Protein AF-A0A973X3F9-F1 (afdb_monomer)

pLDDT: mean 85.3, std 17.7, range [32.0, 98.0]

Sequence (76 aa):
MGPRIPYPPEHKPAIRDRIVRSARVLFNRYGYSAVSIDAVMKATGLTRGAFYYYFQTKQALYLEAVVSILSDHPAK

Structure (mmCIF, N/CA/C/O backbone):
data_AF-A0A973X3F9-F1
#
_entry.id   AF-A0A973X3F9-F1
#
loop_
_atom_site.group_PDB
_atom_site.id
_atom_site.type_symbol
_atom_site.label_atom_id
_atom_site.label_alt_id
_atom_site.label_comp_id
_atom_site.label_asym_id
_atom_site.label_entity_id
_atom_site.label_seq_id
_atom_site.pdbx_PDB_ins_code
_atom_site.Cartn_x
_atom_site.Cartn_y
_atom_site.Cartn_z
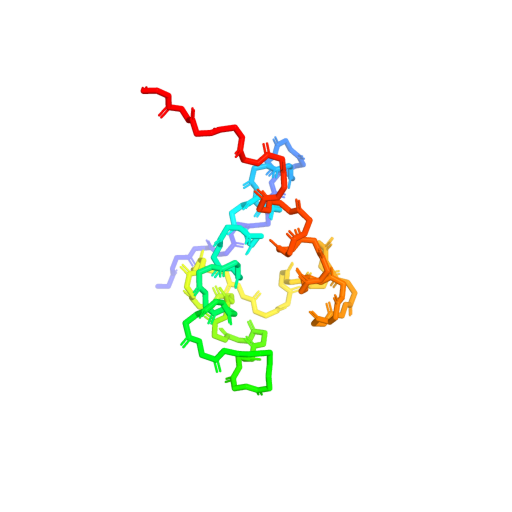_atom_site.occupancy
_atom_site.B_iso_or_equiv
_atom_site.auth_seq_id
_atom_site.auth_comp_id
_atom_site.auth_asym_id
_atom_site.auth_atom_id
_atom_site.pdbx_PDB_model_num
ATOM 1 N N . MET A 1 1 ? -1.449 -25.636 -7.362 1.00 42.97 1 MET A N 1
ATOM 2 C CA . MET A 1 1 ? -0.480 -24.638 -6.854 1.00 42.97 1 MET A CA 1
ATOM 3 C C . MET A 1 1 ? 0.448 -24.246 -7.994 1.00 42.97 1 MET A C 1
ATOM 5 O O . MET A 1 1 ? 1.317 -25.030 -8.340 1.00 42.97 1 MET A O 1
ATOM 9 N N . GLY A 1 2 ? 0.201 -23.107 -8.649 1.00 48.12 2 GLY A N 1
ATOM 10 C CA . GLY A 1 2 ? 1.045 -22.628 -9.753 1.00 48.12 2 GLY A CA 1
ATOM 11 C C . GLY A 1 2 ? 2.369 -22.031 -9.251 1.00 48.12 2 GLY A C 1
ATOM 12 O O . GLY A 1 2 ? 2.422 -21.566 -8.108 1.00 48.12 2 GLY A O 1
ATOM 13 N N . PRO A 1 3 ? 3.437 -22.045 -10.066 1.00 55.91 3 PRO A N 1
ATOM 14 C CA . PRO A 1 3 ? 4.756 -21.581 -9.654 1.00 55.91 3 PRO A CA 1
ATOM 15 C C . PRO A 1 3 ? 4.739 -20.071 -9.381 1.00 55.91 3 PRO A C 1
ATOM 17 O O . PRO A 1 3 ? 4.269 -19.276 -10.195 1.00 55.91 3 PRO A O 1
ATOM 20 N N . ARG A 1 4 ? 5.270 -19.656 -8.224 1.00 60.25 4 ARG A N 1
ATOM 21 C CA . ARG A 1 4 ? 5.564 -18.246 -7.926 1.00 60.25 4 ARG A CA 1
ATOM 22 C C . ARG A 1 4 ? 6.813 -17.849 -8.706 1.00 60.25 4 ARG A C 1
ATOM 24 O O . ARG A 1 4 ? 7.921 -18.018 -8.211 1.00 60.25 4 ARG A O 1
ATOM 31 N N . ILE A 1 5 ? 6.624 -17.362 -9.927 1.00 62.75 5 ILE A N 1
ATOM 32 C CA . ILE A 1 5 ? 7.708 -16.845 -10.768 1.00 62.75 5 ILE A CA 1
ATOM 33 C C . ILE A 1 5 ? 8.367 -15.652 -10.043 1.00 62.75 5 ILE A C 1
ATOM 35 O O . ILE A 1 5 ? 7.666 -14.691 -9.706 1.00 62.75 5 ILE A O 1
ATOM 39 N N . PRO A 1 6 ? 9.688 -15.677 -9.782 1.00 61.56 6 PRO A N 1
ATOM 40 C CA . PRO A 1 6 ? 10.446 -14.488 -9.412 1.00 61.56 6 PRO A CA 1
ATOM 41 C C . PRO A 1 6 ? 10.482 -13.567 -10.634 1.00 61.56 6 PRO A C 1
ATOM 43 O O . PRO A 1 6 ? 10.965 -13.956 -11.694 1.00 61.56 6 PRO A O 1
ATOM 46 N N . TYR A 1 7 ? 9.885 -12.384 -10.515 1.00 58.47 7 TYR A N 1
ATOM 47 C CA . TYR A 1 7 ? 9.664 -11.489 -11.650 1.00 58.47 7 TYR A CA 1
ATOM 48 C C . TYR A 1 7 ? 10.994 -11.061 -12.316 1.00 58.47 7 TYR A C 1
ATOM 50 O O . TYR A 1 7 ? 11.875 -10.572 -11.603 1.00 58.47 7 TYR A O 1
ATOM 58 N N . PRO A 1 8 ? 11.137 -11.191 -13.653 1.00 55.06 8 PRO A N 1
ATOM 59 C CA . PRO A 1 8 ? 12.286 -10.668 -14.386 1.00 55.06 8 PRO A CA 1
ATOM 60 C C . PRO A 1 8 ? 12.391 -9.132 -14.266 1.00 55.06 8 PRO A C 1
ATOM 62 O O . PRO A 1 8 ? 11.369 -8.452 -14.101 1.00 55.06 8 PRO A O 1
ATOM 65 N N . PRO A 1 9 ? 13.607 -8.559 -14.354 1.00 58.91 9 PRO A N 1
ATOM 66 C CA . PRO A 1 9 ? 13.898 -7.154 -14.035 1.00 58.91 9 PRO A CA 1
ATOM 67 C C . PRO A 1 9 ? 13.185 -6.121 -14.926 1.00 58.91 9 PRO A C 1
ATOM 69 O O . PRO A 1 9 ? 13.054 -4.964 -14.528 1.00 58.91 9 PRO A O 1
ATOM 72 N N . GLU A 1 10 ? 12.666 -6.526 -16.084 1.00 57.16 10 GLU A N 1
ATOM 73 C CA . GLU A 1 10 ? 12.047 -5.650 -17.091 1.00 57.16 10 GLU A CA 1
ATOM 74 C C . GLU A 1 10 ? 10.612 -5.170 -16.788 1.00 57.16 10 GLU A C 1
ATOM 76 O O . GLU A 1 10 ? 10.103 -4.289 -17.473 1.00 57.16 10 GLU A O 1
ATOM 81 N N . HIS A 1 11 ? 9.974 -5.639 -15.708 1.00 61.50 11 HIS A N 1
ATOM 82 C CA . HIS A 1 11 ? 8.626 -5.185 -15.299 1.00 61.50 11 HIS A CA 1
ATOM 83 C C . HIS A 1 11 ? 8.608 -4.279 -14.060 1.00 61.50 11 HIS A C 1
ATOM 85 O O . HIS A 1 11 ? 7.536 -3.898 -13.577 1.00 61.50 11 HIS A O 1
ATOM 91 N N . LYS A 1 12 ? 9.783 -3.934 -13.524 1.00 63.12 12 LYS A N 1
ATOM 92 C CA . LYS A 1 12 ? 9.935 -3.161 -12.282 1.00 63.12 12 LYS A CA 1
ATOM 93 C C . LYS A 1 12 ? 9.093 -1.871 -12.249 1.00 63.12 12 LYS A C 1
ATOM 95 O O . LYS A 1 12 ? 8.373 -1.687 -11.266 1.00 63.12 12 LYS A O 1
ATOM 100 N N . PRO A 1 13 ? 9.127 -1.009 -13.287 1.00 72.50 13 PRO A N 1
ATOM 101 C CA . PRO A 1 13 ? 8.338 0.225 -13.300 1.00 72.50 13 PRO A CA 1
ATOM 102 C C . PRO A 1 13 ? 6.832 -0.066 -13.322 1.00 72.50 13 PRO A C 1
ATOM 104 O O . PRO A 1 13 ? 6.082 0.444 -12.496 1.00 72.50 13 PRO A O 1
ATOM 107 N N . ALA A 1 14 ? 6.400 -0.998 -14.177 1.00 85.62 14 ALA A N 1
ATOM 108 C CA . ALA A 1 14 ? 4.989 -1.332 -14.354 1.00 85.62 14 ALA A CA 1
ATOM 109 C C . ALA A 1 14 ? 4.336 -1.915 -13.085 1.00 85.62 14 ALA A C 1
ATOM 111 O O . ALA A 1 14 ? 3.172 -1.622 -12.788 1.00 85.62 14 ALA A O 1
ATOM 112 N N . ILE A 1 15 ? 5.068 -2.732 -12.316 1.00 90.38 15 ILE A N 1
ATOM 113 C CA . ILE A 1 15 ? 4.576 -3.255 -11.033 1.00 90.38 15 ILE A CA 1
ATOM 114 C C . ILE A 1 15 ? 4.516 -2.154 -9.985 1.00 90.38 15 ILE A C 1
ATOM 116 O O . ILE A 1 15 ? 3.516 -2.054 -9.269 1.00 90.38 15 ILE A O 1
ATOM 120 N N . ARG A 1 16 ? 5.558 -1.324 -9.901 1.00 93.00 16 ARG A N 1
ATOM 121 C CA . ARG A 1 16 ? 5.598 -0.209 -8.959 1.00 93.00 16 ARG A CA 1
ATOM 122 C C . ARG A 1 16 ? 4.405 0.721 -9.170 1.00 93.00 16 ARG A C 1
ATOM 124 O O . ARG A 1 16 ? 3.667 0.973 -8.221 1.00 93.00 16 ARG A O 1
ATOM 131 N N . ASP A 1 17 ? 4.123 1.095 -10.413 1.00 93.25 17 ASP A N 1
ATOM 132 C CA . ASP A 1 17 ? 2.989 1.959 -10.750 1.00 93.25 17 ASP A CA 1
ATOM 133 C C . ASP A 1 17 ? 1.640 1.311 -10.420 1.00 93.25 17 ASP A C 1
ATOM 135 O O . ASP A 1 17 ? 0.713 1.971 -9.953 1.00 93.25 17 ASP A O 1
ATOM 139 N N . ARG A 1 18 ? 1.506 -0.006 -10.615 1.00 93.94 18 ARG A N 1
ATOM 140 C CA . ARG A 1 18 ? 0.296 -0.752 -10.235 1.00 93.94 18 ARG A CA 1
ATOM 141 C C . ARG A 1 18 ? 0.062 -0.741 -8.723 1.00 93.94 18 ARG A C 1
ATOM 143 O O . ARG A 1 18 ? -1.093 -0.630 -8.298 1.00 93.94 18 ARG A O 1
ATOM 150 N N . ILE A 1 19 ? 1.126 -0.833 -7.923 1.00 96.25 19 ILE A N 1
ATOM 151 C CA . ILE A 1 19 ? 1.052 -0.696 -6.463 1.00 96.25 19 ILE A CA 1
ATOM 152 C C . ILE A 1 19 ? 0.605 0.723 -6.098 1.00 96.25 19 ILE A C 1
ATOM 154 O O . ILE A 1 19 ? -0.356 0.864 -5.343 1.00 96.25 19 ILE A O 1
ATOM 158 N N . VAL A 1 20 ? 1.214 1.755 -6.689 1.00 96.88 20 VAL A N 1
ATOM 159 C CA . VAL A 1 20 ? 0.858 3.167 -6.452 1.00 96.88 20 VAL A CA 1
ATOM 160 C C . VAL A 1 20 ? -0.602 3.446 -6.817 1.00 96.88 20 VAL A C 1
ATOM 162 O O . VAL A 1 20 ? -1.338 3.994 -5.999 1.00 96.88 20 VAL A O 1
ATOM 165 N N . ARG A 1 21 ? -1.073 3.001 -7.990 1.00 95.69 21 ARG A N 1
ATOM 166 C CA . ARG A 1 21 ? -2.475 3.177 -8.412 1.00 95.69 21 ARG A CA 1
ATOM 167 C C . ARG A 1 21 ? -3.460 2.499 -7.462 1.00 95.69 21 ARG 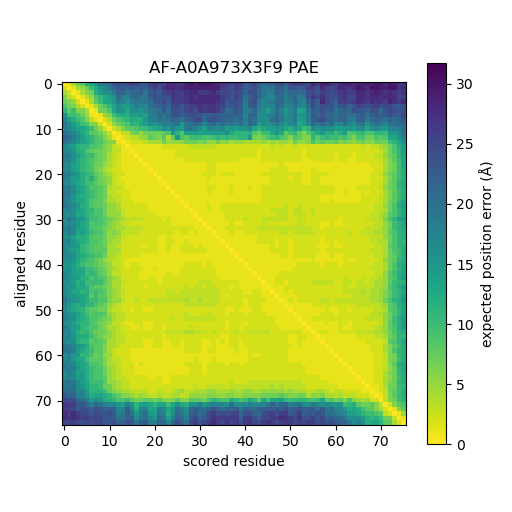A C 1
ATOM 169 O O . ARG A 1 21 ? -4.473 3.096 -7.105 1.00 95.69 21 ARG A O 1
ATOM 176 N N . SER A 1 22 ? -3.165 1.275 -7.024 1.00 96.81 22 SER A N 1
ATOM 177 C CA . SER A 1 22 ? -4.034 0.552 -6.081 1.00 96.81 22 SER A CA 1
ATOM 178 C C . SER A 1 22 ? -4.052 1.222 -4.708 1.00 96.81 22 SER A C 1
ATOM 180 O O . SER A 1 22 ? -5.109 1.374 -4.097 1.00 96.81 22 SER A O 1
ATOM 182 N N . ALA A 1 23 ? -2.887 1.672 -4.243 1.00 97.56 23 ALA A N 1
ATOM 183 C CA . ALA A 1 23 ? -2.745 2.408 -2.998 1.00 97.56 23 ALA A CA 1
ATOM 184 C C . ALA A 1 23 ? -3.523 3.727 -3.033 1.00 97.56 23 ALA A C 1
ATOM 186 O O . ALA A 1 23 ? -4.275 4.002 -2.105 1.00 97.56 23 ALA A O 1
ATOM 187 N N . ARG A 1 24 ? -3.418 4.492 -4.126 1.00 96.62 24 ARG A N 1
ATOM 188 C CA . ARG A 1 24 ? -4.162 5.738 -4.358 1.00 96.62 24 ARG A CA 1
ATOM 189 C C . ARG A 1 24 ? -5.663 5.545 -4.173 1.00 96.62 24 ARG A C 1
ATOM 191 O O . ARG A 1 24 ? -6.287 6.287 -3.423 1.00 96.62 24 ARG A O 1
ATOM 198 N N . VAL A 1 25 ? -6.235 4.518 -4.802 1.00 96.12 25 VAL A N 1
ATOM 199 C CA . VAL A 1 25 ? -7.671 4.213 -4.690 1.00 96.12 25 VAL A CA 1
ATOM 200 C C . VAL A 1 25 ? -8.061 3.883 -3.248 1.00 96.12 25 VAL A C 1
ATOM 202 O O . VAL A 1 25 ? -9.038 4.424 -2.733 1.00 96.12 25 VAL A O 1
ATOM 205 N N . LEU A 1 26 ? -7.300 3.013 -2.581 1.00 97.56 26 LEU A N 1
ATOM 206 C CA . LEU A 1 26 ? -7.614 2.581 -1.219 1.00 97.56 26 LEU A CA 1
ATOM 207 C C . LEU A 1 26 ? -7.445 3.712 -0.202 1.00 97.56 26 LEU A C 1
ATOM 209 O O . LEU A 1 26 ? -8.322 3.907 0.637 1.00 97.56 26 LEU A O 1
ATOM 213 N N . PHE A 1 27 ? -6.354 4.473 -0.282 1.00 97.25 27 PHE A N 1
ATOM 214 C CA . PHE A 1 27 ? -6.096 5.591 0.621 1.00 97.25 27 PHE A CA 1
ATOM 215 C C . PHE A 1 27 ? -7.117 6.714 0.449 1.00 97.25 27 PHE A C 1
ATOM 217 O O . PHE A 1 27 ? -7.583 7.236 1.457 1.00 97.25 27 PHE A O 1
ATOM 224 N N . ASN A 1 28 ? -7.533 7.030 -0.781 1.00 95.06 28 ASN A N 1
ATOM 225 C CA . ASN A 1 28 ? -8.589 8.020 -1.014 1.00 95.06 28 ASN A CA 1
ATOM 226 C C . ASN A 1 28 ? -9.952 7.559 -0.487 1.00 95.06 28 ASN A C 1
ATOM 228 O O . ASN A 1 28 ? -10.742 8.382 -0.038 1.00 95.06 28 ASN A O 1
ATOM 232 N N . ARG A 1 29 ? -10.245 6.253 -0.533 1.00 96.69 29 ARG A N 1
ATOM 233 C CA . ARG A 1 29 ? -11.540 5.723 -0.089 1.00 96.69 29 ARG A CA 1
ATOM 234 C C . ARG A 1 29 ? -11.637 5.543 1.426 1.00 96.69 29 ARG A C 1
ATOM 236 O O . ARG A 1 29 ? -12.701 5.774 1.989 1.00 96.69 29 ARG A O 1
ATOM 243 N N . TYR A 1 30 ? -10.568 5.080 2.068 1.00 97.06 30 TYR A N 1
ATOM 244 C CA . TYR A 1 30 ? -10.607 4.625 3.464 1.00 97.06 30 TYR A CA 1
ATOM 245 C C . TYR A 1 30 ? -9.687 5.423 4.400 1.00 97.06 30 TYR A C 1
ATOM 247 O O . TYR A 1 30 ? -9.746 5.248 5.615 1.00 97.06 30 TYR A O 1
ATOM 255 N N . GLY A 1 31 ? -8.840 6.302 3.863 1.00 96.06 31 GLY A N 1
ATOM 256 C CA . GLY A 1 31 ? -7.848 7.055 4.628 1.00 96.06 31 GLY A CA 1
ATOM 257 C C . GLY A 1 31 ? -6.588 6.249 4.967 1.00 96.06 31 GLY A C 1
ATOM 258 O O . GLY A 1 31 ? -6.555 5.018 4.925 1.00 96.06 31 GLY A O 1
ATOM 259 N N . TYR A 1 32 ? -5.513 6.957 5.329 1.00 96.44 32 TYR A N 1
ATOM 260 C CA . TYR A 1 32 ? -4.194 6.362 5.589 1.00 96.44 32 TYR A CA 1
ATOM 261 C C . TYR A 1 32 ? -4.205 5.305 6.703 1.00 96.44 32 TYR A C 1
ATOM 263 O O . TYR A 1 32 ? -3.583 4.246 6.566 1.00 96.44 32 TYR A O 1
ATOM 271 N N . SER A 1 33 ? -4.897 5.575 7.812 1.00 97.12 33 SER A N 1
ATOM 272 C CA . SER A 1 33 ? -4.880 4.711 8.999 1.00 97.12 33 SER A CA 1
ATOM 273 C C . SER A 1 33 ? -5.599 3.379 8.779 1.00 97.12 33 SER A C 1
ATOM 275 O O . SER A 1 33 ? -5.116 2.359 9.265 1.00 97.12 33 SER A O 1
ATOM 277 N N . ALA A 1 34 ? -6.692 3.364 8.009 1.00 97.31 34 ALA A N 1
ATOM 278 C CA . ALA A 1 34 ? -7.499 2.164 7.777 1.00 97.31 34 ALA A CA 1
ATOM 279 C C . ALA A 1 34 ? -6.905 1.214 6.722 1.00 97.31 34 ALA A C 1
ATOM 281 O O . ALA A 1 34 ? -7.247 0.034 6.677 1.00 97.31 34 ALA A O 1
ATOM 282 N N . VAL A 1 35 ? -6.009 1.707 5.864 1.00 97.75 35 VAL A N 1
ATOM 283 C CA . VAL A 1 35 ? -5.393 0.901 4.805 1.00 97.75 35 VAL A CA 1
ATOM 284 C C . VAL A 1 35 ? -4.104 0.254 5.309 1.00 97.75 35 VAL A C 1
ATOM 286 O O . VAL A 1 35 ? -3.185 0.925 5.792 1.00 97.75 35 VAL A O 1
ATOM 289 N N . SER A 1 36 ? -4.016 -1.068 5.159 1.00 97.56 36 SER A N 1
ATOM 290 C CA . SER A 1 36 ? -2.816 -1.856 5.442 1.00 97.56 36 SER A CA 1
ATOM 291 C C . SER A 1 36 ? -2.026 -2.157 4.166 1.00 97.56 36 SER A C 1
ATOM 293 O O . SER A 1 36 ? -2.570 -2.158 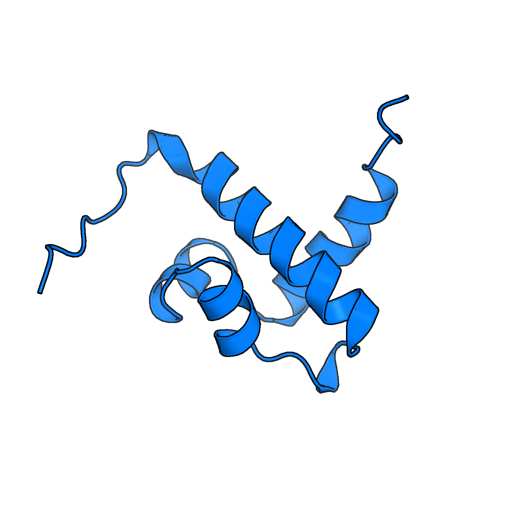3.061 1.00 97.56 36 SER A O 1
ATOM 295 N N . ILE A 1 37 ? -0.733 -2.468 4.319 1.00 97.00 37 ILE A N 1
ATOM 296 C CA . ILE A 1 37 ? 0.098 -2.947 3.202 1.00 97.00 37 ILE A CA 1
ATOM 297 C C . ILE A 1 37 ? -0.519 -4.217 2.596 1.00 97.00 37 ILE A C 1
ATOM 299 O O . ILE A 1 37 ? -0.584 -4.334 1.378 1.00 97.00 37 ILE A O 1
ATOM 303 N N . ASP A 1 38 ? -1.046 -5.134 3.414 1.00 97.12 38 ASP A N 1
ATOM 304 C CA . ASP A 1 38 ? -1.677 -6.362 2.909 1.00 97.12 38 ASP A CA 1
ATOM 305 C C . ASP A 1 38 ? -2.904 -6.075 2.048 1.00 97.12 38 ASP A C 1
ATOM 307 O O . ASP A 1 38 ? -3.088 -6.729 1.026 1.00 97.12 38 ASP A O 1
ATOM 311 N N . ALA A 1 39 ? -3.725 -5.086 2.416 1.00 97.56 39 ALA A N 1
ATOM 312 C CA . ALA A 1 39 ? -4.893 -4.705 1.629 1.00 97.56 39 ALA A CA 1
ATOM 313 C C . ALA A 1 39 ? -4.490 -4.188 0.239 1.00 97.56 39 ALA A C 1
ATOM 315 O O . ALA A 1 39 ? -5.066 -4.609 -0.767 1.00 97.56 39 ALA A O 1
ATOM 316 N N . VAL A 1 40 ? -3.455 -3.343 0.169 1.00 97.50 40 VAL A N 1
ATOM 317 C CA . VAL A 1 40 ? -2.908 -2.842 -1.103 1.00 97.50 40 VAL A CA 1
ATOM 318 C C . VAL A 1 40 ? -2.323 -3.985 -1.931 1.00 97.50 40 VAL A C 1
ATOM 320 O O . VAL A 1 40 ? -2.626 -4.125 -3.116 1.00 97.50 40 VAL A O 1
ATOM 323 N N . MET A 1 41 ? -1.511 -4.843 -1.316 1.00 96.00 41 MET A N 1
ATOM 324 C CA . MET A 1 41 ? -0.870 -5.950 -2.025 1.00 96.00 41 MET A CA 1
ATOM 325 C C . MET A 1 41 ? -1.896 -6.983 -2.503 1.00 96.00 41 MET A C 1
ATOM 327 O O . MET A 1 41 ? -1.818 -7.442 -3.639 1.00 96.00 41 MET A O 1
ATOM 331 N N . LYS A 1 42 ? -2.944 -7.248 -1.719 1.00 96.00 42 LYS A N 1
ATOM 332 C CA . LYS A 1 42 ? -4.076 -8.083 -2.135 1.00 96.00 42 LYS A CA 1
ATOM 333 C C . LYS A 1 42 ? -4.813 -7.489 -3.335 1.00 96.00 42 LYS A C 1
ATOM 335 O O . LYS A 1 42 ? -5.094 -8.226 -4.275 1.00 96.00 42 LYS A O 1
ATOM 340 N N . ALA A 1 43 ? -5.075 -6.180 -3.346 1.00 94.25 43 ALA A N 1
ATOM 341 C CA . ALA A 1 43 ? -5.706 -5.502 -4.484 1.00 94.25 43 ALA A CA 1
ATOM 342 C C . ALA A 1 43 ? -4.850 -5.575 -5.760 1.00 94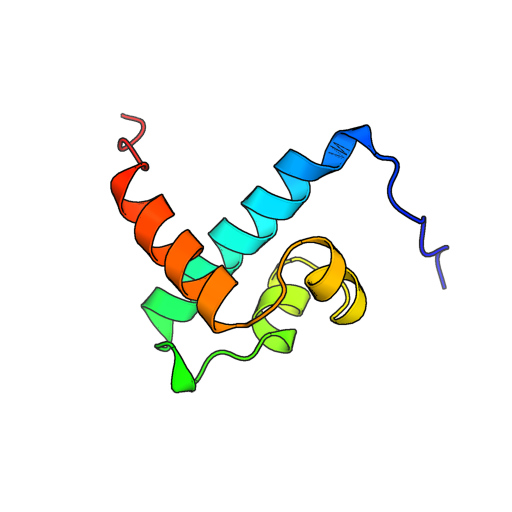.25 43 ALA A C 1
ATOM 344 O O . ALA A 1 43 ? -5.377 -5.627 -6.868 1.00 94.25 43 ALA A O 1
ATOM 345 N N . THR A 1 44 ? -3.527 -5.644 -5.606 1.00 92.50 44 THR A N 1
ATOM 346 C CA . THR A 1 44 ? -2.606 -5.869 -6.722 1.00 92.50 44 THR A CA 1
ATOM 347 C C . THR A 1 44 ? -2.367 -7.346 -7.017 1.00 92.50 44 THR A C 1
ATOM 349 O O . THR A 1 44 ? -1.633 -7.620 -7.950 1.00 92.50 44 THR A O 1
ATOM 352 N N . GLY A 1 45 ? -2.919 -8.315 -6.283 1.00 91.94 45 GLY A N 1
ATOM 353 C CA . GLY A 1 45 ? -2.595 -9.741 -6.460 1.00 91.94 45 GLY A CA 1
ATOM 354 C C . GLY A 1 45 ? -1.131 -10.105 -6.165 1.00 91.94 45 GLY A C 1
ATOM 355 O O . GLY A 1 45 ? -0.655 -11.156 -6.591 1.00 91.94 45 GLY A O 1
ATOM 356 N N . LEU A 1 46 ? -0.399 -9.235 -5.468 1.00 91.44 46 LEU A N 1
ATOM 357 C CA . LEU A 1 46 ? 0.993 -9.436 -5.081 1.00 91.44 46 LEU A CA 1
ATOM 358 C C . LEU A 1 46 ? 1.088 -9.825 -3.605 1.00 91.44 46 LEU A C 1
ATOM 360 O O . LEU A 1 46 ? 0.168 -9.651 -2.808 1.00 91.44 46 LEU A O 1
ATOM 364 N N . THR A 1 47 ? 2.242 -10.361 -3.223 1.00 93.44 47 THR A N 1
ATOM 365 C CA . THR A 1 47 ? 2.495 -10.760 -1.833 1.00 93.44 47 THR A CA 1
ATOM 366 C C . THR A 1 47 ? 3.029 -9.594 -1.016 1.00 93.44 47 THR A C 1
ATOM 368 O O . THR A 1 47 ? 3.716 -8.728 -1.554 1.00 93.44 47 THR A O 1
ATOM 371 N N . ARG A 1 48 ? 2.815 -9.610 0.305 1.00 93.31 48 ARG A N 1
ATOM 372 C CA . ARG A 1 48 ? 3.428 -8.626 1.209 1.00 93.31 48 ARG A CA 1
ATOM 373 C C . ARG A 1 48 ? 4.954 -8.590 1.083 1.00 93.31 48 ARG A C 1
ATOM 375 O O . ARG A 1 48 ? 5.532 -7.519 1.115 1.00 93.31 48 ARG A O 1
ATOM 382 N N . GLY A 1 49 ? 5.615 -9.731 0.876 1.00 92.25 49 GLY A N 1
ATOM 383 C CA . GLY A 1 49 ? 7.070 -9.768 0.673 1.00 92.25 49 GLY A CA 1
ATOM 384 C C . GLY A 1 49 ? 7.526 -8.972 -0.556 1.00 92.25 49 GLY A C 1
ATOM 385 O O . GLY A 1 49 ? 8.531 -8.274 -0.498 1.00 92.25 49 GLY A O 1
ATOM 386 N N . ALA A 1 50 ? 6.741 -8.998 -1.639 1.00 90.75 50 ALA A N 1
ATOM 387 C CA . ALA A 1 50 ? 7.035 -8.221 -2.841 1.00 90.75 50 ALA A CA 1
ATOM 388 C C . ALA A 1 50 ? 6.949 -6.704 -2.605 1.00 90.75 50 ALA A C 1
ATOM 390 O O . ALA A 1 50 ? 7.596 -5.955 -3.325 1.00 90.75 50 ALA A O 1
ATOM 391 N N . PHE A 1 51 ? 6.203 -6.242 -1.594 1.00 94.06 51 PHE A N 1
ATOM 392 C CA . PHE A 1 51 ? 6.099 -4.817 -1.267 1.00 94.06 51 PHE A CA 1
ATOM 393 C C . PHE A 1 51 ? 7.472 -4.230 -0.951 1.00 94.06 51 PHE A C 1
ATOM 395 O O . PHE A 1 51 ? 7.839 -3.201 -1.509 1.00 94.06 51 PHE A O 1
ATOM 402 N N . TYR A 1 52 ? 8.252 -4.936 -0.129 1.00 93.00 52 TYR A N 1
ATOM 403 C CA . TYR A 1 52 ? 9.555 -4.477 0.354 1.00 93.00 52 TYR A CA 1
ATOM 404 C C . TYR A 1 52 ? 10.630 -4.398 -0.735 1.00 93.00 52 TYR A C 1
ATOM 406 O O . TYR A 1 52 ? 11.675 -3.787 -0.531 1.00 93.00 52 TYR A O 1
ATOM 414 N N . TYR A 1 53 ? 10.361 -4.959 -1.915 1.00 92.12 53 TYR A N 1
ATOM 415 C CA . TYR A 1 53 ? 11.202 -4.776 -3.093 1.00 92.12 53 TYR A CA 1
ATOM 416 C C . TYR A 1 53 ? 11.002 -3.405 -3.765 1.00 92.12 53 TYR A C 1
ATOM 418 O O . TYR A 1 53 ? 11.919 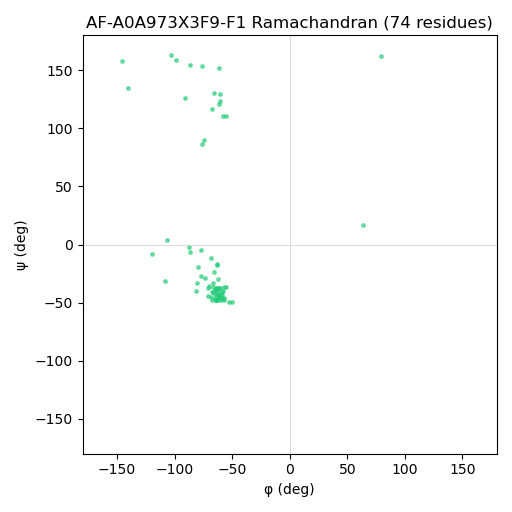-2.894 -4.404 1.00 92.12 53 TYR A O 1
ATOM 426 N N . TYR A 1 54 ? 9.814 -2.804 -3.619 1.00 92.88 54 TYR A N 1
ATOM 427 C CA . TYR A 1 54 ? 9.441 -1.530 -4.250 1.00 92.88 54 TYR A CA 1
ATOM 428 C C . TYR A 1 54 ? 9.353 -0.368 -3.255 1.00 92.88 54 TYR A C 1
ATOM 430 O O . TYR A 1 54 ? 9.628 0.772 -3.622 1.00 92.88 54 TYR A O 1
ATOM 438 N N . PHE A 1 55 ? 8.972 -0.645 -2.008 1.00 95.38 55 PHE A N 1
ATOM 439 C CA . PHE A 1 55 ? 8.688 0.349 -0.979 1.00 95.38 55 PHE A CA 1
ATOM 440 C C . PHE A 1 55 ? 9.215 -0.094 0.378 1.00 95.38 55 PHE A C 1
ATOM 442 O O . PHE A 1 55 ? 8.968 -1.209 0.821 1.00 95.38 55 PHE A O 1
ATOM 449 N N . GLN 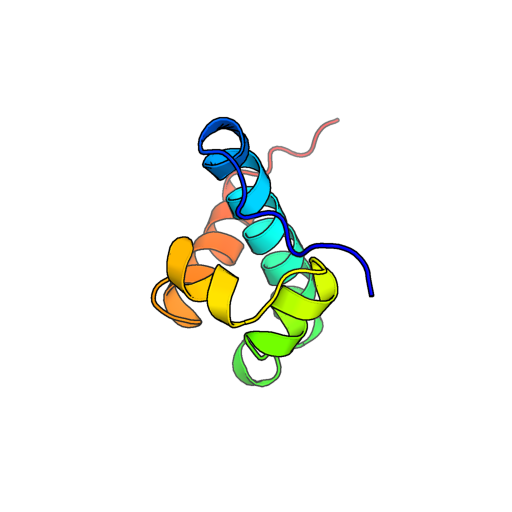A 1 56 ? 9.872 0.821 1.087 1.00 93.88 56 GLN A N 1
ATOM 450 C CA . GLN A 1 56 ? 10.389 0.540 2.428 1.00 93.88 56 GLN A CA 1
ATOM 451 C C . GLN A 1 56 ? 9.301 0.644 3.507 1.00 93.88 56 GLN A C 1
ATOM 453 O O . GLN A 1 56 ? 9.322 -0.091 4.492 1.00 93.88 56 GLN A O 1
ATOM 458 N N . THR A 1 57 ? 8.321 1.541 3.336 1.00 97.38 57 THR A N 1
ATOM 459 C CA . THR A 1 57 ? 7.298 1.820 4.357 1.00 97.38 57 THR A CA 1
ATOM 460 C C . THR A 1 57 ? 5.935 2.148 3.750 1.00 97.38 57 THR A C 1
ATOM 462 O O . THR A 1 57 ? 5.836 2.606 2.609 1.00 97.38 57 THR A O 1
ATOM 465 N N . LYS A 1 58 ? 4.862 1.976 4.542 1.00 96.81 58 LYS A N 1
ATOM 466 C CA . LYS A 1 58 ? 3.505 2.422 4.168 1.00 96.81 58 LYS A CA 1
ATOM 467 C C . LYS A 1 58 ? 3.467 3.925 3.870 1.00 96.81 58 LYS A C 1
ATOM 469 O O . LYS A 1 58 ? 2.767 4.341 2.955 1.00 96.81 58 LYS A O 1
ATOM 474 N N . GLN A 1 59 ? 4.234 4.720 4.618 1.00 98.00 59 GLN A N 1
ATOM 475 C CA . GLN A 1 59 ? 4.336 6.164 4.416 1.00 98.00 59 GLN A CA 1
ATOM 476 C C . GLN A 1 59 ? 4.973 6.508 3.066 1.00 98.00 59 GLN A C 1
ATOM 478 O O . GLN A 1 59 ? 4.460 7.382 2.378 1.00 98.00 59 GLN A O 1
ATOM 483 N N . ALA A 1 60 ? 6.035 5.806 2.655 1.00 97.62 60 ALA A N 1
ATOM 484 C CA . ALA A 1 60 ? 6.656 6.015 1.347 1.00 97.62 60 ALA A CA 1
ATOM 485 C C . ALA A 1 60 ? 5.664 5.739 0.206 1.00 97.62 60 ALA A C 1
ATOM 487 O O . ALA A 1 60 ? 5.530 6.546 -0.709 1.00 97.62 60 ALA A O 1
ATOM 488 N N . LEU A 1 61 ? 4.907 4.641 0.313 1.00 97.69 61 LEU A N 1
ATOM 489 C CA . LEU A 1 61 ? 3.835 4.334 -0.632 1.00 97.69 61 LEU A CA 1
ATOM 490 C C . LEU A 1 61 ? 2.727 5.399 -0.616 1.00 97.69 61 LEU A C 1
ATOM 492 O O . LEU A 1 61 ? 2.227 5.777 -1.670 1.00 97.69 61 LEU A O 1
ATOM 496 N N . TYR A 1 62 ? 2.329 5.876 0.564 1.00 97.62 62 TYR A N 1
ATOM 497 C CA . TYR A 1 62 ? 1.294 6.900 0.696 1.00 97.62 62 TYR A CA 1
ATOM 498 C C . TYR A 1 62 ? 1.711 8.227 0.059 1.00 97.62 62 TYR A C 1
ATOM 500 O O . TYR A 1 62 ? 0.943 8.786 -0.717 1.00 97.62 62 TYR A O 1
ATOM 508 N N . LEU A 1 63 ? 2.928 8.701 0.340 1.00 96.62 63 LEU A N 1
ATOM 509 C CA . LEU A 1 63 ? 3.464 9.925 -0.256 1.00 96.62 63 LEU A CA 1
ATOM 510 C C . LEU A 1 63 ? 3.467 9.832 -1.778 1.00 96.62 63 LEU A C 1
ATOM 512 O O . LEU A 1 63 ? 2.994 10.745 -2.446 1.00 96.62 63 LEU A O 1
ATOM 516 N N . GLU A 1 64 ? 3.926 8.712 -2.329 1.00 96.25 64 GLU A N 1
ATOM 517 C CA . GLU A 1 64 ? 3.915 8.532 -3.775 1.00 96.25 64 GLU A CA 1
ATOM 518 C C . GLU A 1 64 ? 2.499 8.441 -4.353 1.00 96.25 64 GLU A C 1
ATOM 520 O O . GLU A 1 64 ? 2.218 9.042 -5.386 1.00 96.25 64 GLU A O 1
ATOM 525 N N . ALA A 1 65 ? 1.584 7.745 -3.677 1.00 95.81 65 ALA A N 1
ATOM 526 C CA . ALA A 1 65 ? 0.185 7.695 -4.082 1.00 95.81 65 ALA A CA 1
ATOM 527 C C . ALA A 1 65 ? -0.446 9.095 -4.120 1.00 95.81 65 ALA A C 1
ATOM 529 O O . ALA A 1 65 ? -1.161 9.402 -5.072 1.00 95.81 65 ALA A O 1
ATOM 530 N N . VAL A 1 66 ? -0.139 9.955 -3.144 1.00 95.06 66 VAL A N 1
ATOM 531 C CA . VAL A 1 66 ? -0.595 11.353 -3.107 1.00 95.06 66 VAL A CA 1
ATOM 532 C C . VAL A 1 66 ? 0.043 12.174 -4.228 1.00 95.06 66 VAL A C 1
ATOM 534 O O . VAL A 1 66 ? -0.671 12.851 -4.962 1.00 95.06 66 VAL A O 1
ATOM 537 N N . VAL A 1 67 ? 1.362 12.081 -4.423 1.00 93.94 67 VAL A N 1
ATOM 538 C CA . VAL A 1 67 ? 2.068 12.804 -5.498 1.00 93.94 67 VAL A CA 1
ATOM 539 C C . VAL A 1 67 ? 1.559 12.382 -6.878 1.00 93.94 67 VAL A C 1
ATOM 541 O O . VAL A 1 67 ? 1.362 13.233 -7.741 1.00 93.94 67 VAL A O 1
ATOM 544 N N . SER A 1 68 ? 1.243 11.099 -7.073 1.00 92.56 68 SER A N 1
ATOM 545 C CA . SER A 1 68 ? 0.712 10.586 -8.343 1.00 92.56 68 SER A CA 1
ATOM 546 C C . SER A 1 68 ? -0.644 11.180 -8.738 1.00 92.56 68 SER A C 1
ATOM 548 O O . SER A 1 68 ? -1.024 11.086 -9.899 1.00 92.56 68 SER A O 1
ATOM 550 N N . ILE A 1 69 ? -1.385 11.787 -7.802 1.00 87.94 69 ILE A N 1
ATOM 551 C CA . ILE A 1 69 ? -2.626 12.520 -8.105 1.00 87.94 69 ILE A CA 1
ATOM 552 C C . ILE A 1 69 ? -2.300 13.823 -8.840 1.00 87.94 69 ILE A C 1
ATOM 554 O O . ILE A 1 69 ? -3.021 14.206 -9.751 1.00 87.94 69 ILE A O 1
ATOM 558 N N . LEU A 1 70 ? -1.206 14.488 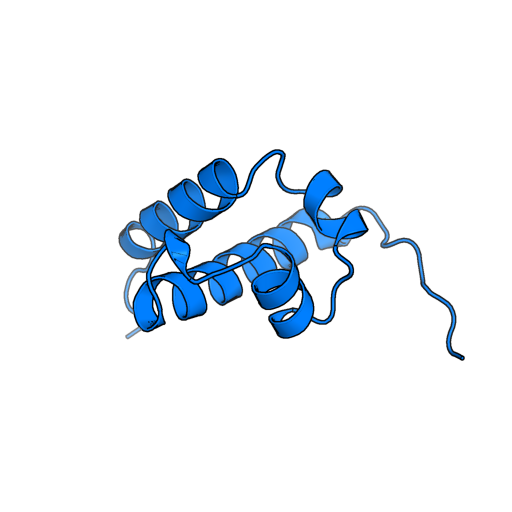-8.464 1.00 85.56 70 LEU A N 1
ATOM 559 C CA . LEU A 1 70 ? -0.795 15.765 -9.051 1.00 85.56 70 LEU A CA 1
ATOM 560 C C . LEU A 1 70 ? -0.225 15.593 -10.463 1.00 85.56 70 LEU A C 1
ATOM 562 O O . LEU A 1 70 ? -0.318 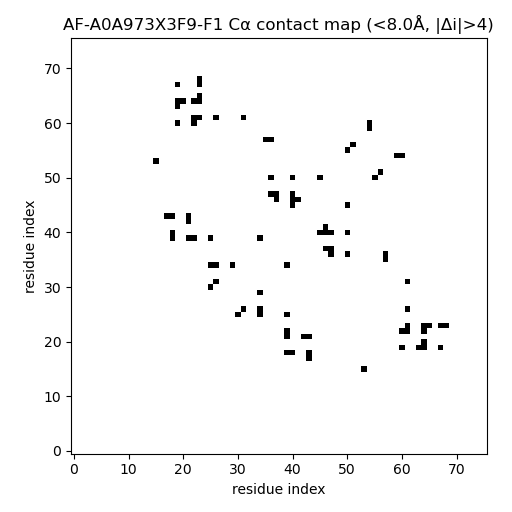16.503 -11.279 1.00 85.56 70 LEU A O 1
ATOM 566 N N . SER A 1 71 ? 0.366 14.431 -10.744 1.00 80.12 71 SER A N 1
ATOM 567 C CA . SER A 1 71 ? 0.897 14.075 -12.065 1.00 80.12 71 SER A CA 1
ATOM 568 C C . SER A 1 71 ? -0.145 13.446 -12.995 1.00 80.12 71 SER A C 1
ATOM 570 O O . SER A 1 71 ? 0.156 13.214 -14.165 1.00 80.12 71 SER A O 1
ATOM 572 N N . ASP A 1 72 ? -1.353 13.160 -12.497 1.00 64.88 72 ASP A N 1
ATOM 573 C CA . ASP A 1 72 ? -2.456 12.655 -13.313 1.00 64.88 72 ASP A CA 1
ATOM 574 C C . ASP A 1 72 ? -3.029 13.835 -14.108 1.00 64.88 72 ASP A C 1
ATOM 576 O O . ASP A 1 72 ? -3.950 14.528 -13.676 1.00 64.88 72 ASP A O 1
ATOM 580 N N . HIS A 1 73 ? -2.454 14.113 -15.279 1.00 54.88 73 HIS A N 1
ATOM 581 C CA . HIS A 1 73 ? -3.180 14.883 -16.277 1.00 54.88 73 HIS A CA 1
ATOM 582 C C . HIS A 1 73 ? -4.422 14.064 -16.634 1.00 54.88 73 HIS A C 1
ATOM 584 O O . HIS A 1 73 ? -4.253 12.922 -17.068 1.00 54.88 73 HIS A O 1
ATOM 590 N N . PRO A 1 74 ? -5.650 14.586 -16.451 1.00 43.69 74 PRO A N 1
ATOM 591 C CA . PRO A 1 74 ? -6.836 13.883 -16.903 1.00 43.69 74 PRO A CA 1
ATOM 592 C C . PRO A 1 74 ? -6.647 13.607 -18.393 1.00 43.69 74 PRO A C 1
ATOM 594 O O . PRO A 1 74 ? -6.591 14.535 -19.202 1.00 43.69 74 PRO A O 1
ATOM 597 N N . ALA A 1 75 ? -6.470 12.330 -18.739 1.00 39.88 75 ALA A N 1
ATOM 598 C CA . ALA A 1 75 ? -6.596 11.894 -20.112 1.00 39.88 75 ALA A CA 1
ATOM 599 C C . ALA A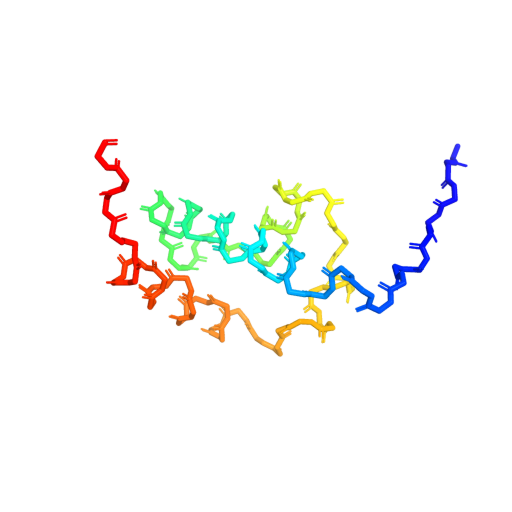 1 75 ? -8.010 12.298 -20.533 1.00 39.88 75 ALA A C 1
ATOM 601 O O . ALA A 1 75 ? -8.994 11.827 -19.960 1.00 39.88 75 ALA A O 1
ATOM 602 N N . LYS A 1 76 ? -8.046 13.287 -21.422 1.00 32.00 76 LYS A N 1
ATOM 603 C CA . LYS A 1 76 ? -9.231 13.805 -22.092 1.00 32.00 76 LYS A CA 1
ATOM 604 C C . LYS A 1 76 ? -10.088 12.676 -22.657 1.00 32.00 76 LYS A C 1
ATOM 606 O O . LYS A 1 76 ? -9.490 11.709 -23.181 1.00 32.00 76 LYS A O 1
#

Radius of gyration: 12.96 Å; Cα contacts (8 Å, |Δi|>4): 47; chains: 1; bounding box: 25×40×31 Å

Foldseek 3Di:
DDDPDPDDPVCLVVLLVLLLQLLLVCCVVPNLVVDDCCNSCVSSVHDSVVCVVNDVDSVRSVVSSVVVVVVPPPPD

Nearest PDB structures (foldseek):
  3mvp-assembly1_B  TM=8.662E-01  e=1.936E-02  Streptococcus mutans UA159
  3bhq-assembly1_B  TM=9.647E-01  e=4.999E-02  Mesorhizobium japonicum MAFF 303099
  3mvp-assembly1_A  TM=7.872E-01  e=1.831E-02  Streptococcus mutans UA159
  5efy-assembly1_A  TM=8.872E-01  e=3.782E-02  Streptomyces coelicolor A3(2)
  7pt0-assembly1_A  TM=9.350E-01  e=5.589E-02  Streptomyces coelicolor

Mean predicted aligned error: 7.28 Å

Secondary structure (DSSP, 8-state):
----PPPPGGGHHHHHHHHHHHHHHHHHHHHHHH--HHHHHHHTT--HHHHHHH-S-HHHHHHHHHHHHHT-----

Solvent-accessible surface area (backbone atoms only — not comparable to full-atom values): 4678 Å² total; per-residue (Å²): 135,80,84,84,74,81,78,68,82,89,47,56,68,65,52,48,51,48,47,34,55,43,37,34,56,46,36,75,74,59,34,71,87,73,52,48,68,60,59,37,23,54,74,61,76,47,53,63,74,60,42,63,79,77,38,92,44,73,64,58,46,48,54,49,20,57,52,51,57,78,69,53,69,80,82,124